Protein AF-A0AA40CNS7-F1 (afdb_monomer_lite)

Structure (mmCIF, N/CA/C/O backbone):
data_AF-A0AA40CNS7-F1
#
_entry.id   AF-A0AA40CNS7-F1
#
loop_
_atom_site.group_PDB
_atom_site.id
_atom_site.type_symbol
_atom_site.label_atom_id
_atom_site.label_alt_id
_atom_site.label_comp_id
_atom_site.label_asym_id
_atom_site.label_entity_id
_atom_site.label_seq_id
_atom_site.pdbx_PDB_ins_code
_atom_site.Cartn_x
_atom_site.Cartn_y
_atom_site.Cartn_z
_atom_site.occupancy
_atom_site.B_iso_or_equiv
_atom_site.auth_seq_id
_atom_site.auth_comp_id
_atom_site.auth_asym_id
_atom_site.auth_atom_id
_atom_site.pdbx_PDB_model_num
ATOM 1 N N . ILE A 1 1 ? 3.404 8.757 -4.288 1.00 96.69 1 ILE A N 1
ATOM 2 C CA . ILE A 1 1 ? 2.193 9.602 -4.150 1.00 96.69 1 ILE A CA 1
ATOM 3 C C . ILE A 1 1 ? 1.173 8.837 -3.321 1.00 96.69 1 ILE A C 1
ATOM 5 O O . ILE A 1 1 ? 1.177 7.617 -3.401 1.00 96.69 1 ILE A O 1
ATOM 9 N N . ALA A 1 2 ? 0.359 9.513 -2.513 1.00 98.19 2 ALA A N 1
ATOM 10 C CA . ALA A 1 2 ? -0.691 8.862 -1.737 1.00 98.19 2 ALA A CA 1
ATOM 11 C C . ALA A 1 2 ? -2.020 9.601 -1.888 1.00 98.19 2 ALA A C 1
ATOM 13 O O . ALA A 1 2 ? -2.023 10.831 -1.963 1.00 98.19 2 ALA A O 1
ATOM 14 N N . PHE A 1 3 ? -3.117 8.853 -1.958 1.00 98.50 3 PHE A N 1
ATOM 15 C CA . PHE A 1 3 ? -4.469 9.382 -2.138 1.00 98.50 3 PHE A CA 1
ATOM 16 C C . PHE A 1 3 ? -5.515 8.397 -1.596 1.00 98.50 3 PHE A C 1
ATOM 18 O O . PHE A 1 3 ? -5.210 7.228 -1.366 1.00 98.50 3 PHE A O 1
ATOM 25 N N . LEU A 1 4 ? -6.735 8.878 -1.352 1.00 98.31 4 LEU A N 1
ATOM 26 C CA . LEU A 1 4 ? -7.842 8.041 -0.882 1.00 98.31 4 LEU A CA 1
ATOM 27 C C . LEU A 1 4 ? -8.313 7.094 -1.986 1.00 98.31 4 LEU A C 1
ATOM 29 O O . LEU A 1 4 ? -8.413 7.494 -3.146 1.00 98.31 4 LEU A O 1
ATOM 33 N N . ASP A 1 5 ? -8.636 5.861 -1.607 1.00 98.31 5 ASP A N 1
ATOM 34 C CA . ASP A 1 5 ? -9.315 4.937 -2.509 1.00 98.31 5 ASP A CA 1
ATOM 35 C C . ASP A 1 5 ? -10.750 5.430 -2.772 1.00 98.31 5 ASP A C 1
ATOM 37 O O . ASP A 1 5 ? -11.458 5.842 -1.851 1.00 98.31 5 ASP A O 1
ATOM 41 N N . ILE A 1 6 ? -11.178 5.392 -4.035 1.00 97.75 6 ILE A N 1
ATOM 42 C CA . ILE A 1 6 ? -12.535 5.766 -4.451 1.00 97.75 6 ILE A CA 1
ATOM 43 C C . ILE A 1 6 ? -13.580 4.709 -4.057 1.00 97.75 6 ILE A C 1
ATOM 45 O O . ILE A 1 6 ? -14.754 5.034 -3.895 1.00 97.75 6 ILE A O 1
ATOM 49 N N . MET A 1 7 ? -13.157 3.456 -3.864 1.00 97.19 7 MET A N 1
ATOM 50 C CA . MET A 1 7 ? -13.965 2.354 -3.339 1.00 97.19 7 MET A CA 1
ATOM 51 C C . MET A 1 7 ? -13.337 1.845 -2.030 1.00 97.19 7 MET A C 1
ATOM 53 O O . MET A 1 7 ? -12.739 0.766 -1.988 1.00 97.19 7 MET A O 1
ATOM 57 N N . PRO A 1 8 ? -13.421 2.627 -0.940 1.00 97.50 8 PRO A N 1
ATOM 58 C CA . PRO A 1 8 ? -12.720 2.313 0.294 1.00 97.50 8 PRO A CA 1
ATOM 59 C C . PRO A 1 8 ? -13.279 1.050 0.967 1.00 97.50 8 PRO A C 1
ATOM 61 O O . PRO A 1 8 ? -14.488 0.908 1.127 1.00 97.50 8 PRO A O 1
ATOM 64 N N . LEU A 1 9 ? -12.394 0.163 1.441 1.00 97.38 9 LEU A N 1
ATOM 65 C CA . LEU A 1 9 ? -12.784 -0.990 2.268 1.00 97.38 9 LEU A CA 1
ATOM 66 C C . LEU A 1 9 ? -13.169 -0.579 3.698 1.00 97.38 9 LEU A C 1
ATOM 68 O O . LEU A 1 9 ? -13.881 -1.306 4.387 1.00 97.38 9 LEU A O 1
ATOM 72 N N . SER A 1 10 ? -12.696 0.583 4.143 1.00 97.44 10 SER A N 1
ATOM 73 C CA . SER A 1 10 ? -13.074 1.239 5.393 1.00 97.44 10 SER A CA 1
ATOM 74 C C . SER A 1 10 ? -12.776 2.745 5.311 1.00 97.44 10 SER A C 1
ATOM 76 O O . SER A 1 10 ? -11.949 3.163 4.488 1.00 97.44 10 SER A O 1
ATOM 78 N N . PRO A 1 11 ? -13.426 3.593 6.135 1.00 97.06 11 PRO A N 1
ATOM 79 C CA . PRO A 1 11 ? -13.112 5.018 6.189 1.00 97.06 11 PRO A CA 1
ATOM 80 C C . PRO A 1 11 ? -11.620 5.253 6.453 1.00 97.06 11 PRO A C 1
ATOM 82 O O . PRO A 1 11 ? -11.069 4.724 7.412 1.00 97.06 11 PRO A O 1
ATOM 85 N N . GLY A 1 12 ? -10.968 6.048 5.599 1.00 96.88 12 GLY A N 1
ATOM 86 C CA . GLY A 1 12 ? -9.525 6.305 5.673 1.00 96.88 12 GLY A CA 1
ATOM 87 C C . GLY A 1 12 ? -8.643 5.333 4.878 1.00 96.88 12 GLY A C 1
ATOM 88 O O . GLY A 1 12 ? -7.425 5.390 5.027 1.00 96.88 12 GLY A O 1
ATOM 89 N N . HIS A 1 13 ? -9.220 4.471 4.030 1.00 98.62 13 HIS A N 1
ATOM 90 C CA . HIS A 1 13 ? -8.466 3.630 3.095 1.00 98.62 13 HIS A CA 1
ATOM 91 C C . HIS A 1 13 ? -7.644 4.482 2.106 1.00 98.62 13 HIS A C 1
ATOM 93 O O . HIS A 1 13 ? -8.200 5.236 1.303 1.00 98.62 13 HIS A O 1
ATOM 99 N N . ILE A 1 14 ? -6.316 4.351 2.166 1.00 98.44 14 ILE A N 1
ATOM 100 C CA . ILE A 1 14 ? -5.357 5.078 1.320 1.00 98.44 14 ILE A CA 1
ATOM 101 C C . ILE A 1 14 ? -4.593 4.113 0.415 1.00 98.44 14 ILE A C 1
ATOM 103 O O . ILE A 1 14 ? -4.217 3.019 0.838 1.00 98.44 14 ILE A O 1
ATOM 107 N N . LEU A 1 15 ? -4.291 4.577 -0.799 1.00 98.75 15 LEU A N 1
ATOM 108 C CA . LEU A 1 15 ? -3.348 3.961 -1.726 1.00 98.75 15 LEU A CA 1
ATOM 109 C C . LEU A 1 15 ? -2.030 4.747 -1.735 1.00 98.75 15 LEU A C 1
ATOM 111 O O . LEU A 1 15 ? -2.039 5.965 -1.916 1.00 98.75 15 LEU A O 1
ATOM 115 N N . LEU A 1 16 ? -0.897 4.061 -1.558 1.00 98.81 16 LEU A N 1
ATOM 116 C CA . LEU A 1 16 ? 0.457 4.603 -1.741 1.00 98.81 16 LEU A CA 1
ATOM 117 C C . LEU A 1 16 ? 1.114 3.967 -2.971 1.00 98.81 16 LEU A C 1
ATOM 119 O O . LEU A 1 16 ? 1.338 2.759 -2.992 1.00 98.81 16 LEU A O 1
ATOM 123 N N . CYS A 1 17 ? 1.493 4.789 -3.951 1.00 98.50 17 CYS A N 1
ATOM 124 C CA . CYS A 1 17 ? 2.042 4.345 -5.238 1.00 98.50 17 CYS A CA 1
ATOM 125 C C . CYS A 1 17 ? 3.371 5.057 -5.568 1.00 98.50 17 CYS A C 1
ATOM 127 O O . CYS A 1 17 ? 3.574 6.200 -5.125 1.00 98.50 17 CYS A O 1
ATOM 129 N N . PRO A 1 18 ? 4.278 4.460 -6.367 1.00 98.31 18 PRO A N 1
ATOM 130 C CA . PRO A 1 18 ? 5.382 5.199 -6.975 1.00 98.31 18 PRO A CA 1
ATOM 131 C C . PRO A 1 18 ? 4.840 6.257 -7.951 1.00 98.31 18 PRO A C 1
ATOM 133 O O . PRO A 1 18 ? 3.668 6.245 -8.320 1.00 98.31 18 PRO A O 1
ATOM 136 N N . ARG A 1 19 ? 5.668 7.236 -8.338 1.00 96.62 19 ARG A N 1
ATOM 137 C CA . ARG A 1 19 ? 5.278 8.161 -9.423 1.00 96.62 19 ARG A CA 1
ATOM 138 C C . ARG A 1 19 ? 5.524 7.528 -10.787 1.00 96.62 19 ARG A C 1
ATOM 140 O O . ARG A 1 19 ? 4.708 7.702 -11.686 1.00 96.62 19 ARG A O 1
ATOM 147 N N . SER A 1 20 ? 6.644 6.824 -10.929 1.00 97.94 20 SER A N 1
ATOM 148 C CA . SER A 1 20 ? 6.977 6.091 -12.146 1.00 97.94 20 SER A CA 1
ATOM 149 C C . SER A 1 20 ? 6.032 4.912 -12.307 1.00 97.94 20 SER A C 1
ATOM 151 O O . SER A 1 20 ? 5.695 4.242 -11.331 1.00 97.94 20 SER A O 1
ATOM 153 N N . HIS A 1 21 ? 5.595 4.650 -13.536 1.00 98.31 21 HIS A N 1
ATOM 154 C CA . HIS A 1 21 ? 4.747 3.502 -13.807 1.00 98.31 21 HIS A CA 1
ATOM 155 C C . HIS A 1 21 ? 5.528 2.194 -13.612 1.00 98.31 21 HIS A C 1
ATOM 157 O O . HIS A 1 21 ? 6.509 1.957 -14.307 1.00 98.31 21 HIS A O 1
ATOM 163 N N . ALA A 1 22 ? 5.062 1.352 -12.691 1.00 98.25 22 ALA A N 1
ATOM 164 C CA . ALA A 1 22 ? 5.586 0.014 -12.437 1.00 98.25 22 ALA A CA 1
ATOM 165 C C . ALA A 1 22 ? 4.401 -0.952 -12.283 1.00 98.25 22 ALA A C 1
ATOM 167 O O . ALA A 1 22 ? 3.647 -0.786 -11.322 1.00 98.25 22 ALA A O 1
ATOM 168 N N . PRO A 1 23 ? 4.181 -1.917 -13.194 1.00 98.31 23 PRO A N 1
ATOM 169 C CA . PRO A 1 23 ? 3.020 -2.804 -13.132 1.00 98.31 23 PRO A CA 1
ATOM 170 C C . PRO A 1 23 ? 2.936 -3.619 -11.842 1.00 98.31 23 PRO A C 1
ATOM 172 O O . PRO A 1 23 ? 1.862 -3.726 -11.251 1.00 98.31 23 PRO A O 1
ATOM 175 N N . LYS A 1 24 ? 4.0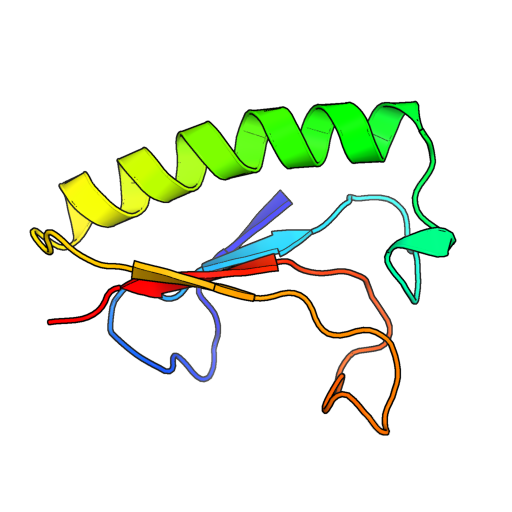62 -4.165 -11.375 1.00 98.50 24 LYS A N 1
ATOM 176 C CA . LYS A 1 24 ? 4.170 -4.955 -10.141 1.00 98.50 24 LYS A CA 1
ATOM 177 C C . LYS A 1 24 ? 5.269 -4.403 -9.243 1.00 98.50 24 LYS A C 1
ATOM 179 O O . LYS A 1 24 ? 6.100 -3.601 -9.662 1.00 98.50 24 LYS A O 1
ATOM 184 N N . LEU A 1 25 ? 5.314 -4.880 -7.999 1.00 98.12 25 LEU A N 1
ATOM 185 C CA . LEU A 1 25 ? 6.343 -4.481 -7.039 1.00 98.12 25 LEU A CA 1
ATOM 186 C C . LEU A 1 25 ? 7.764 -4.815 -7.524 1.00 98.12 25 LEU A C 1
ATOM 188 O O . LEU A 1 25 ? 8.690 -4.064 -7.243 1.00 98.12 25 LEU A O 1
ATOM 192 N N . THR A 1 26 ? 7.939 -5.900 -8.284 1.00 98.19 26 THR A N 1
ATOM 193 C CA . THR A 1 26 ? 9.236 -6.295 -8.864 1.00 98.19 26 THR A CA 1
ATOM 194 C C . THR A 1 26 ? 9.739 -5.355 -9.956 1.00 98.19 26 THR A C 1
ATOM 196 O O . THR A 1 26 ? 10.924 -5.387 -10.269 1.00 98.19 26 THR A O 1
ATOM 199 N N . ASP A 1 27 ? 8.860 -4.529 -10.524 1.00 98.44 27 ASP A N 1
ATOM 200 C CA . ASP A 1 27 ? 9.206 -3.557 -11.566 1.00 98.44 27 ASP A CA 1
ATOM 201 C C . ASP A 1 27 ? 9.584 -2.190 -10.964 1.00 98.44 27 ASP A C 1
ATOM 203 O O . ASP A 1 27 ? 10.011 -1.282 -11.676 1.00 98.44 27 ASP A O 1
ATOM 207 N N . VAL A 1 28 ? 9.423 -2.024 -9.645 1.00 98.56 28 VAL A N 1
ATOM 208 C CA . VAL A 1 28 ? 9.791 -0.804 -8.923 1.00 98.56 28 VAL A CA 1
ATOM 209 C C . VAL A 1 28 ? 11.308 -0.756 -8.746 1.00 98.56 28 VAL A C 1
ATOM 211 O O . VAL A 1 28 ? 11.929 -1.724 -8.306 1.00 98.56 28 VAL A O 1
ATOM 214 N N . SER A 1 29 ? 11.917 0.395 -9.040 1.00 98.38 29 SER A N 1
ATOM 215 C CA . SER A 1 29 ? 13.360 0.568 -8.859 1.00 98.38 29 SER A CA 1
ATOM 216 C C . SER A 1 29 ? 13.772 0.436 -7.379 1.00 98.38 29 SER A C 1
ATOM 218 O O . SER A 1 29 ? 13.001 0.801 -6.487 1.00 98.38 29 SER A O 1
ATOM 220 N N . PRO A 1 30 ? 15.003 -0.016 -7.061 1.00 98.38 30 PRO A N 1
ATOM 221 C CA . PRO A 1 30 ? 15.447 -0.145 -5.669 1.00 98.38 30 PRO A CA 1
ATOM 222 C C . PRO A 1 30 ? 15.366 1.161 -4.859 1.00 98.38 30 PRO A C 1
ATOM 224 O O . PRO A 1 30 ? 15.064 1.139 -3.665 1.00 98.38 30 PRO A O 1
ATOM 227 N N . SER A 1 31 ? 15.611 2.309 -5.500 1.00 98.19 31 SER A N 1
ATOM 228 C CA . SER A 1 31 ? 15.501 3.624 -4.863 1.00 98.19 31 SER A CA 1
ATOM 229 C C . SER A 1 31 ? 14.050 3.983 -4.540 1.00 98.19 31 SER A C 1
ATOM 231 O O . SER A 1 31 ? 13.772 4.416 -3.422 1.00 98.19 31 SER A O 1
ATOM 233 N N . GLU A 1 32 ? 13.115 3.760 -5.467 1.00 98.06 32 GLU A N 1
ATOM 234 C CA . GLU A 1 32 ? 11.687 3.990 -5.227 1.00 98.06 32 GLU A CA 1
ATOM 235 C C . GLU A 1 32 ? 11.113 3.008 -4.208 1.00 98.06 32 GLU A C 1
ATOM 237 O O . GLU A 1 32 ? 10.317 3.415 -3.366 1.00 98.06 32 GLU A O 1
ATOM 242 N N . ALA A 1 33 ? 11.547 1.746 -4.216 1.00 98.38 33 ALA A N 1
ATOM 243 C CA . ALA A 1 33 ? 11.142 0.756 -3.221 1.00 98.38 33 ALA A CA 1
ATOM 244 C C . ALA A 1 33 ? 11.535 1.194 -1.799 1.00 98.38 33 ALA A C 1
ATOM 246 O O . ALA A 1 33 ? 10.729 1.090 -0.870 1.00 98.38 33 ALA A O 1
ATOM 247 N N . ARG A 1 34 ? 12.740 1.762 -1.630 1.00 98.38 34 ARG A N 1
ATOM 248 C CA . ARG A 1 34 ? 13.181 2.341 -0.351 1.00 98.38 34 ARG A CA 1
ATOM 249 C C . ARG A 1 34 ? 12.291 3.512 0.080 1.00 98.38 34 ARG A C 1
ATOM 251 O O . ARG A 1 34 ? 11.878 3.567 1.238 1.00 98.38 34 ARG A O 1
ATOM 258 N N . GLU A 1 35 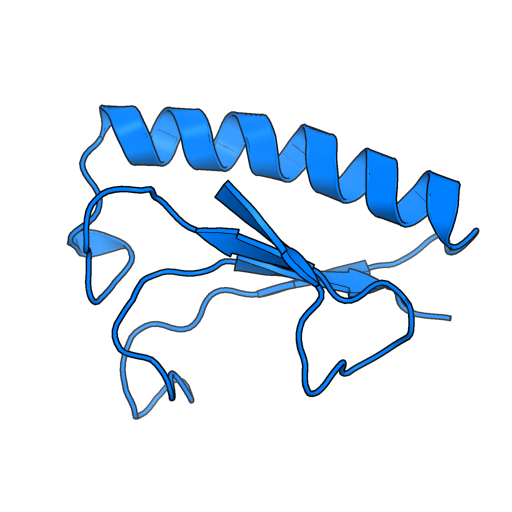? 11.990 4.434 -0.834 1.00 98.38 35 GLU A N 1
ATOM 259 C CA . GLU A 1 35 ? 11.119 5.588 -0.557 1.00 98.38 35 GLU A CA 1
ATOM 260 C C . GLU A 1 35 ? 9.677 5.168 -0.236 1.00 98.38 35 GLU A C 1
ATOM 262 O O . GLU A 1 35 ? 9.062 5.703 0.688 1.00 98.38 35 GLU A O 1
ATOM 267 N N . LEU A 1 36 ? 9.142 4.162 -0.936 1.00 98.56 36 LEU A N 1
ATOM 268 C CA . LEU A 1 36 ? 7.832 3.584 -0.640 1.00 98.56 36 LEU A CA 1
ATOM 269 C C . LEU A 1 36 ? 7.794 3.002 0.771 1.00 98.56 36 LEU A C 1
ATOM 271 O O . LEU A 1 36 ? 6.874 3.321 1.518 1.00 98.56 36 LEU A O 1
ATOM 275 N N . GLY A 1 37 ? 8.803 2.222 1.171 1.00 98.50 37 GLY A N 1
ATOM 276 C CA . GLY A 1 37 ? 8.895 1.683 2.531 1.00 98.50 37 GLY A CA 1
ATOM 277 C C . GLY A 1 37 ? 8.948 2.777 3.605 1.00 98.50 37 GLY A C 1
ATOM 278 O O . GLY A 1 37 ? 8.240 2.696 4.612 1.00 98.50 37 GLY A O 1
ATOM 279 N N . TYR A 1 38 ? 9.723 3.841 3.365 1.00 98.62 38 TYR A N 1
ATOM 280 C CA . TYR A 1 38 ? 9.785 5.004 4.256 1.00 98.62 38 TYR A CA 1
ATOM 281 C C . TYR A 1 38 ? 8.414 5.688 4.402 1.00 98.62 38 TYR A C 1
ATOM 283 O O . TYR A 1 38 ? 7.924 5.898 5.517 1.00 98.62 38 TYR A O 1
ATOM 291 N N . HIS A 1 39 ? 7.746 5.979 3.284 1.00 98.69 39 HIS A N 1
ATOM 292 C CA . HIS A 1 39 ? 6.439 6.636 3.299 1.00 98.69 39 HIS A CA 1
ATOM 293 C C . HIS A 1 39 ? 5.311 5.744 3.820 1.00 98.69 39 HIS A C 1
ATOM 295 O O . HIS A 1 39 ? 4.385 6.254 4.453 1.00 98.69 39 HIS A O 1
ATOM 301 N N . LEU A 1 40 ? 5.401 4.427 3.635 1.00 98.69 40 LEU A N 1
ATOM 302 C CA . LEU A 1 40 ? 4.426 3.465 4.142 1.00 98.69 40 LEU A CA 1
ATOM 303 C C . LEU A 1 40 ? 4.309 3.541 5.670 1.00 98.69 40 LEU A C 1
ATOM 305 O O . LEU A 1 40 ? 3.198 3.570 6.208 1.00 98.69 40 LEU A O 1
ATOM 309 N N . ARG A 1 41 ? 5.444 3.672 6.374 1.00 98.50 41 ARG A N 1
ATOM 310 C CA . ARG A 1 41 ? 5.478 3.871 7.833 1.00 98.50 41 ARG A CA 1
ATOM 311 C C . ARG A 1 41 ? 4.808 5.180 8.256 1.00 98.50 41 ARG A C 1
ATOM 313 O O . ARG A 1 41 ? 4.075 5.185 9.251 1.00 98.50 41 ARG A O 1
ATOM 320 N N . ILE A 1 42 ? 5.070 6.271 7.532 1.00 98.62 42 ILE A N 1
ATOM 321 C CA . ILE A 1 42 ? 4.522 7.608 7.821 1.00 98.62 42 ILE A CA 1
ATOM 322 C C . ILE A 1 42 ? 3.006 7.620 7.623 1.00 98.62 42 ILE A C 1
ATOM 324 O O . ILE A 1 42 ? 2.274 8.056 8.513 1.00 98.62 42 ILE A O 1
ATOM 328 N N . ILE A 1 43 ? 2.539 7.104 6.484 1.00 98.44 43 ILE A N 1
ATOM 329 C CA . ILE A 1 43 ? 1.120 7.081 6.116 1.00 98.44 43 ILE A CA 1
ATOM 330 C C . ILE A 1 43 ? 0.339 6.171 7.059 1.00 98.44 43 ILE A C 1
ATOM 332 O O . ILE A 1 43 ? -0.688 6.605 7.568 1.00 98.44 43 ILE A O 1
ATOM 336 N N . SER A 1 44 ? 0.860 4.987 7.397 1.00 98.38 44 SER A N 1
ATOM 337 C CA . SER A 1 44 ? 0.229 4.106 8.395 1.00 98.38 44 SER A CA 1
ATOM 338 C C . SER A 1 44 ? -0.032 4.840 9.715 1.00 98.38 44 SER A C 1
ATOM 340 O O . SER A 1 44 ? -1.137 4.816 10.247 1.00 98.38 44 SER A O 1
ATOM 342 N N . SER A 1 45 ? 0.958 5.592 10.209 1.00 98.12 45 SER A N 1
ATOM 343 C CA . SER A 1 45 ? 0.788 6.398 11.422 1.00 98.12 45 SER A CA 1
ATOM 344 C C . SER A 1 45 ? -0.192 7.561 11.258 1.00 98.12 45 SER A C 1
ATOM 346 O O . SER A 1 45 ? -0.881 7.906 12.215 1.00 98.12 45 SER A O 1
ATOM 348 N N . ALA A 1 46 ? -0.235 8.200 10.088 1.00 97.81 46 ALA A N 1
ATOM 349 C CA . ALA A 1 46 ? -1.187 9.273 9.818 1.00 97.81 46 ALA A CA 1
ATOM 350 C C . ALA A 1 46 ? -2.628 8.748 9.791 1.00 97.81 46 ALA A C 1
ATOM 352 O O . ALA A 1 46 ? -3.503 9.358 10.395 1.00 97.81 46 ALA A O 1
ATOM 353 N N . VAL A 1 47 ? -2.839 7.594 9.159 1.00 97.75 47 VAL A N 1
ATOM 354 C CA . VAL A 1 47 ? -4.129 6.909 9.061 1.00 97.75 47 VAL A CA 1
ATOM 355 C C . VAL A 1 47 ? -4.658 6.525 10.443 1.00 97.75 47 VAL A C 1
ATOM 357 O O . VAL A 1 47 ? -5.788 6.882 10.772 1.00 97.75 47 VAL A O 1
ATOM 360 N N . VAL A 1 48 ? -3.828 5.898 11.283 1.00 97.25 48 VAL A N 1
ATOM 361 C CA . VAL A 1 48 ? -4.170 5.559 12.679 1.00 97.25 48 VAL A CA 1
ATOM 362 C C . VAL A 1 48 ? -4.608 6.796 13.463 1.00 97.25 48 VAL A C 1
ATOM 364 O O . VAL A 1 48 ? -5.682 6.809 14.057 1.00 97.25 48 VAL A O 1
ATOM 367 N N . ARG A 1 49 ? -3.827 7.885 13.410 1.00 97.88 49 ARG A N 1
ATOM 368 C CA . ARG A 1 49 ? -4.177 9.127 14.120 1.00 97.88 49 ARG A CA 1
ATOM 369 C C . ARG A 1 49 ? -5.455 9.776 13.594 1.00 97.88 49 ARG A C 1
ATOM 371 O O . ARG A 1 49 ? -6.210 10.327 14.383 1.00 97.88 49 ARG A O 1
ATOM 378 N N . ALA A 1 50 ? -5.665 9.762 12.280 1.00 97.44 50 ALA A N 1
ATOM 379 C CA . ALA A 1 50 ? -6.799 10.432 11.653 1.00 97.44 50 ALA A CA 1
ATOM 380 C C . ALA A 1 50 ? -8.120 9.676 11.851 1.00 97.44 50 ALA A C 1
ATOM 382 O O . ALA A 1 50 ? -9.175 10.299 11.901 1.00 97.44 50 ALA A O 1
ATOM 383 N N . THR A 1 51 ? -8.065 8.347 11.944 1.00 97.06 51 THR A N 1
ATOM 384 C CA . THR A 1 51 ? -9.257 7.487 12.047 1.00 97.06 51 THR A CA 1
ATOM 385 C C . THR A 1 51 ? -9.552 7.043 13.478 1.00 97.06 51 THR A C 1
ATOM 387 O O . THR A 1 51 ? -10.681 6.662 13.767 1.00 97.06 51 THR A O 1
ATOM 390 N N . GLY A 1 52 ? -8.566 7.108 14.379 1.00 97.06 52 GLY A N 1
ATOM 391 C CA . GLY A 1 52 ? -8.710 6.706 15.779 1.00 97.06 52 GLY A CA 1
ATO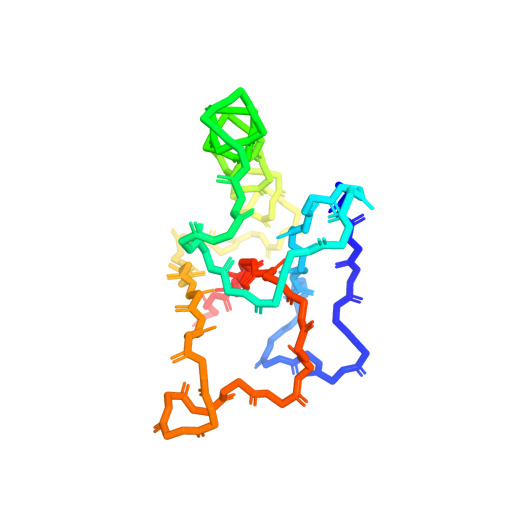M 392 C C . GLY A 1 52 ? -8.674 5.193 16.015 1.00 97.06 52 GLY A C 1
ATOM 393 O O . GLY A 1 52 ? -8.882 4.766 17.147 1.00 97.06 52 GLY A O 1
ATOM 394 N N . VAL A 1 53 ? -8.407 4.385 14.984 1.00 96.62 53 VAL A N 1
ATOM 395 C CA . VAL A 1 53 ? -8.311 2.922 15.112 1.00 96.62 53 VAL A CA 1
ATOM 396 C C . VAL A 1 53 ? -6.948 2.487 15.650 1.00 96.62 53 VAL A C 1
ATOM 398 O O . VAL A 1 53 ? -5.937 3.136 15.382 1.00 96.62 53 VAL A O 1
ATOM 401 N N . SER A 1 54 ? -6.895 1.358 16.358 1.00 96.31 54 SER A N 1
ATOM 402 C CA . SER A 1 54 ? -5.640 0.720 16.789 1.00 96.31 54 SER A CA 1
ATOM 403 C C . SER A 1 54 ? -5.026 -0.191 15.729 1.00 96.31 54 SER A C 1
ATOM 405 O O . SER A 1 54 ? -3.810 -0.376 15.719 1.00 96.31 54 SER A O 1
ATOM 407 N N . ASP A 1 55 ? -5.850 -0.730 14.831 1.00 98.00 55 ASP A N 1
ATOM 408 C CA . ASP A 1 55 ? -5.483 -1.821 13.933 1.00 98.00 55 ASP A CA 1
ATOM 409 C C . ASP A 1 55 ? -5.697 -1.432 12.466 1.00 98.00 55 ASP A C 1
ATOM 411 O O . ASP A 1 55 ? -6.623 -0.701 12.110 1.00 98.00 55 ASP A O 1
ATOM 415 N N . TRP A 1 56 ? -4.817 -1.899 11.580 1.00 98.31 56 TRP A N 1
ATOM 416 C CA . TRP A 1 56 ? -4.918 -1.647 10.142 1.00 98.31 56 TRP A CA 1
ATOM 417 C C . TRP A 1 56 ? -4.226 -2.748 9.336 1.00 98.31 56 TRP A C 1
ATOM 419 O O . TRP A 1 56 ? -3.297 -3.402 9.809 1.00 98.31 56 TRP A O 1
ATOM 429 N N . ASN A 1 57 ? -4.660 -2.946 8.092 1.00 98.62 57 ASN A N 1
ATOM 430 C CA . ASN A 1 57 ? -3.967 -3.809 7.141 1.00 98.62 57 ASN A CA 1
ATOM 431 C C . ASN A 1 57 ? -3.070 -2.986 6.216 1.00 98.62 57 ASN A C 1
ATOM 433 O O . ASN A 1 57 ? -3.411 -1.866 5.830 1.00 98.62 57 ASN A O 1
ATOM 437 N N . VAL A 1 58 ? -1.955 -3.590 5.809 1.00 98.56 58 VAL A N 1
ATOM 438 C CA . VAL A 1 58 ? -1.152 -3.139 4.675 1.0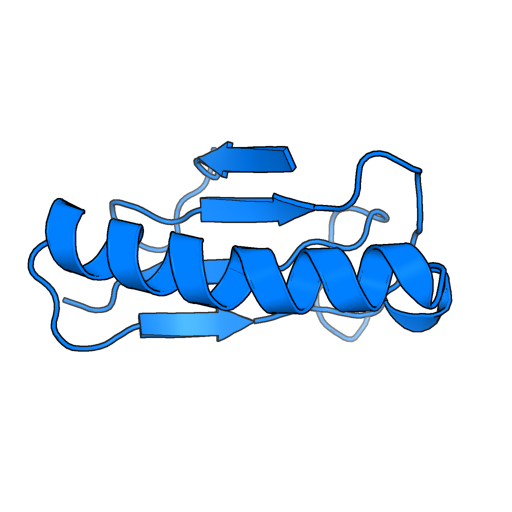0 98.56 58 VAL A CA 1
ATOM 439 C C . VAL A 1 58 ? -1.113 -4.263 3.651 1.00 98.56 58 VAL A C 1
ATOM 441 O O . VAL A 1 58 ? -0.675 -5.365 3.975 1.00 98.56 58 VAL A O 1
ATOM 444 N N . VAL A 1 59 ? -1.594 -4.004 2.436 1.00 98.38 59 VAL A N 1
ATOM 445 C CA . VAL A 1 59 ? -1.740 -5.030 1.390 1.0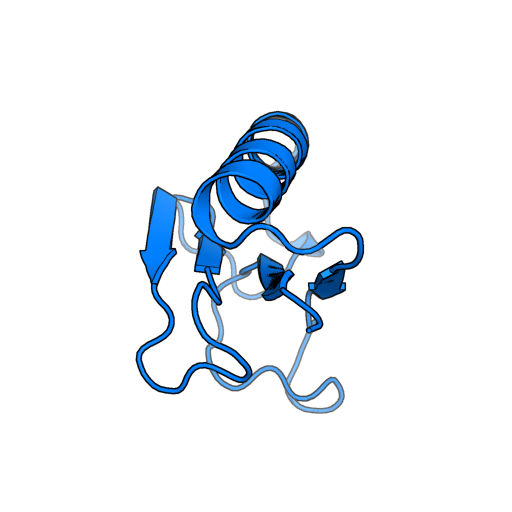0 98.38 59 VAL A CA 1
ATOM 446 C C . VAL A 1 59 ? -1.187 -4.507 0.074 1.00 98.38 59 VAL A C 1
ATOM 448 O O . VAL A 1 59 ? -1.428 -3.362 -0.293 1.00 98.38 59 VAL A O 1
ATOM 451 N N . GLN A 1 60 ? -0.458 -5.346 -0.652 1.00 98.25 60 GLN A N 1
ATOM 452 C CA . GLN A 1 60 ? 0.016 -5.047 -1.997 1.00 98.25 60 GLN A CA 1
ATOM 453 C C . GLN A 1 60 ? -0.137 -6.300 -2.857 1.00 98.25 60 GLN A C 1
ATOM 455 O O . GLN A 1 60 ? 0.351 -7.372 -2.501 1.00 98.25 60 GLN A O 1
ATOM 460 N N . ASN A 1 61 ? -0.830 -6.154 -3.983 1.00 98.56 61 ASN A N 1
ATOM 461 C CA . ASN A 1 61 ? -1.202 -7.262 -4.859 1.00 98.56 61 ASN A CA 1
ATOM 462 C C . ASN A 1 61 ? -0.350 -7.250 -6.134 1.00 98.56 61 ASN A C 1
ATOM 464 O O . ASN A 1 61 ? -0.224 -6.208 -6.774 1.00 98.56 61 ASN A O 1
ATOM 468 N N . ASN A 1 62 ? 0.206 -8.404 -6.525 1.00 98.56 62 ASN A N 1
ATOM 469 C CA . ASN A 1 62 ? 1.051 -8.547 -7.719 1.00 98.56 62 ASN A CA 1
ATOM 470 C C . ASN A 1 62 ? 0.418 -9.492 -8.751 1.00 98.56 62 ASN A C 1
ATOM 472 O O . ASN A 1 62 ? 0.541 -10.713 -8.658 1.00 98.56 62 ASN A O 1
ATOM 476 N N . GLY A 1 63 ? -0.200 -8.920 -9.782 1.00 97.62 63 GLY A N 1
ATOM 477 C CA . GLY A 1 63 ? -0.843 -9.619 -10.891 1.00 97.62 63 GLY A CA 1
ATOM 478 C C . GLY A 1 63 ? -2.308 -9.991 -10.645 1.00 97.62 63 GLY A C 1
ATOM 479 O O . GLY A 1 63 ? -2.797 -10.039 -9.516 1.00 97.62 63 GLY A O 1
ATOM 480 N N . LYS A 1 64 ? -3.016 -10.293 -11.739 1.00 97.38 64 LYS A N 1
ATOM 481 C CA . LYS A 1 64 ? -4.461 -10.574 -11.749 1.00 97.38 64 LYS A CA 1
ATOM 482 C C . LYS A 1 64 ? -4.881 -11.698 -10.794 1.00 97.38 64 LYS A C 1
ATOM 484 O O . LYS A 1 64 ? -5.900 -11.576 -10.126 1.00 97.38 64 LYS A O 1
ATOM 489 N N . ALA A 1 65 ? -4.095 -12.774 -10.701 1.00 98.12 65 ALA A N 1
ATOM 490 C CA . ALA A 1 65 ? -4.383 -13.898 -9.803 1.00 98.12 65 ALA A CA 1
ATOM 491 C C . ALA A 1 65 ? -4.292 -13.517 -8.312 1.00 98.12 65 ALA A C 1
ATOM 493 O O . ALA A 1 65 ? -4.952 -14.134 -7.485 1.00 98.12 65 ALA A O 1
ATOM 494 N N . ALA A 1 66 ? -3.526 -12.473 -7.982 1.00 98.19 66 ALA A N 1
ATOM 495 C CA . ALA A 1 66 ? -3.451 -11.885 -6.648 1.00 98.19 66 ALA A CA 1
ATOM 496 C C . ALA A 1 66 ? -4.468 -10.743 -6.452 1.00 98.19 66 ALA A C 1
ATOM 498 O O . ALA A 1 66 ? -4.293 -9.920 -5.562 1.00 98.19 66 ALA A O 1
ATOM 499 N N . ALA A 1 67 ? -5.504 -10.658 -7.296 1.00 97.44 67 ALA A N 1
ATOM 500 C CA . ALA A 1 67 ? -6.527 -9.611 -7.275 1.00 97.44 67 ALA A CA 1
ATOM 501 C C . ALA A 1 67 ? -6.009 -8.180 -7.536 1.00 97.44 67 ALA A C 1
ATOM 503 O O . ALA A 1 67 ? -6.627 -7.203 -7.114 1.00 97.44 67 ALA A O 1
ATOM 504 N N . GLN A 1 68 ? -4.900 -8.019 -8.269 1.00 98.44 68 GLN A N 1
ATOM 505 C CA . GLN A 1 68 ? -4.509 -6.705 -8.780 1.00 98.44 68 GLN A CA 1
ATOM 506 C C . GLN A 1 68 ? -5.407 -6.312 -9.965 1.00 98.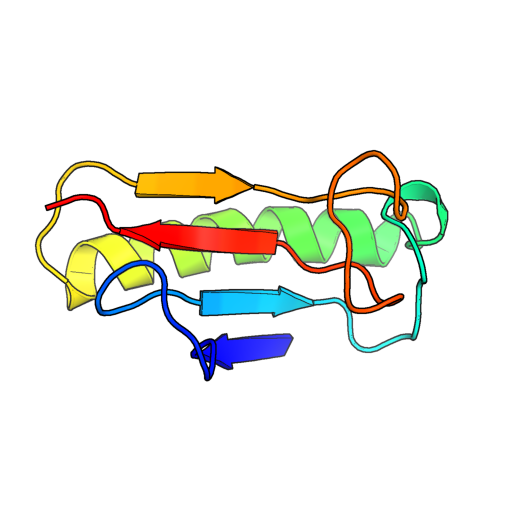44 68 GLN A C 1
ATOM 508 O O . GLN A 1 68 ? -5.379 -6.966 -11.008 1.00 98.44 68 GLN A O 1
ATOM 513 N N . VAL A 1 69 ? -6.197 -5.246 -9.802 1.00 97.25 69 VAL A N 1
ATOM 514 C CA . VAL A 1 69 ? -7.113 -4.732 -10.842 1.00 97.25 69 VAL A CA 1
ATOM 515 C C . VAL A 1 69 ? -6.461 -3.634 -11.685 1.00 97.25 69 VAL A C 1
ATOM 517 O O . VAL A 1 69 ? -6.666 -3.582 -12.894 1.00 97.25 69 VAL A O 1
ATOM 520 N N . VAL A 1 70 ? -5.653 -2.773 -11.059 1.00 97.69 70 VAL A N 1
ATOM 521 C CA . VAL A 1 70 ? -4.893 -1.714 -11.735 1.00 97.69 70 VAL A CA 1
ATOM 522 C C . VAL A 1 70 ? -3.435 -2.140 -11.828 1.00 97.69 70 VAL A C 1
ATOM 524 O O . VAL A 1 70 ? -2.790 -2.359 -10.800 1.00 97.69 70 VAL A O 1
ATOM 527 N N . GLU A 1 71 ? -2.909 -2.233 -13.050 1.00 97.56 71 GLU A N 1
ATOM 528 C CA . GLU A 1 71 ? -1.518 -2.610 -13.348 1.00 97.56 71 GLU A CA 1
ATOM 529 C C . GLU A 1 71 ? -0.541 -1.462 -13.051 1.00 97.56 71 GLU A C 1
ATOM 531 O O . GLU A 1 71 ? 0.178 -0.968 -13.910 1.00 97.56 71 GLU A O 1
ATOM 536 N N . HIS A 1 72 ? -0.547 -1.000 -11.807 1.00 98.56 72 HIS A N 1
ATOM 537 C CA . HIS A 1 72 ? 0.404 -0.055 -11.250 1.00 98.56 72 HIS A CA 1
ATOM 538 C C . HIS A 1 72 ? 0.566 -0.377 -9.766 1.00 98.56 72 HIS A C 1
ATOM 540 O O . HIS A 1 72 ? -0.435 -0.433 -9.055 1.00 98.56 72 HIS A O 1
ATOM 546 N N . ALA A 1 73 ? 1.785 -0.617 -9.292 1.00 98.56 73 ALA A N 1
ATOM 547 C CA . ALA A 1 73 ? 2.053 -1.033 -7.923 1.00 98.56 73 ALA A CA 1
ATOM 548 C C . ALA A 1 73 ? 1.491 -0.015 -6.919 1.00 98.56 73 ALA A C 1
ATOM 550 O O . ALA A 1 73 ? 1.799 1.174 -6.976 1.00 98.56 73 ALA A O 1
ATOM 551 N N . HIS A 1 74 ? 0.671 -0.484 -5.985 1.00 98.75 74 HIS A N 1
ATOM 552 C CA . HIS A 1 74 ? 0.115 0.342 -4.922 1.00 98.75 74 HIS A CA 1
ATOM 553 C C . HIS A 1 74 ? -0.043 -0.465 -3.640 1.00 98.75 74 HIS A C 1
ATOM 555 O O . HIS A 1 74 ? -0.423 -1.635 -3.667 1.00 98.75 74 HIS A O 1
ATOM 561 N N . PHE A 1 75 ? 0.252 0.175 -2.515 1.00 98.81 75 PHE A N 1
ATOM 562 C CA . PHE A 1 75 ? -0.008 -0.361 -1.188 1.00 98.81 75 PHE A CA 1
ATOM 563 C C . PHE A 1 75 ? -1.334 0.189 -0.686 1.00 98.81 75 PHE A C 1
ATOM 565 O O . PHE A 1 75 ? -1.492 1.403 -0.557 1.00 98.81 75 PHE A O 1
ATOM 572 N N . HIS A 1 76 ? -2.252 -0.708 -0.364 1.00 98.75 76 HIS A N 1
ATOM 573 C CA . HIS A 1 76 ? -3.431 -0.410 0.425 1.00 98.75 76 HIS A CA 1
ATOM 574 C C . HIS A 1 76 ? -3.028 -0.231 1.888 1.00 98.75 76 HIS A C 1
ATOM 576 O O . HIS A 1 76 ? -2.330 -1.082 2.440 1.00 98.75 76 HIS A O 1
ATOM 582 N N . VAL A 1 77 ? -3.495 0.841 2.522 1.00 98.69 77 VAL A N 1
ATOM 583 C CA . VAL A 1 77 ? -3.429 1.058 3.972 1.00 98.69 77 VAL A CA 1
ATOM 584 C C . VAL A 1 77 ? -4.861 1.212 4.470 1.00 98.69 77 VAL A C 1
ATOM 586 O O . VAL A 1 77 ? -5.514 2.214 4.178 1.00 98.69 77 VAL A O 1
ATOM 589 N N . ILE A 1 78 ? -5.366 0.190 5.164 1.00 98.62 78 ILE A N 1
ATOM 590 C CA . ILE A 1 78 ? -6.798 0.017 5.446 1.00 98.62 78 ILE A CA 1
ATOM 591 C C . ILE A 1 78 ? -7.029 0.011 6.965 1.00 98.62 78 ILE A C 1
ATOM 593 O O . ILE A 1 78 ? -6.714 -0.996 7.603 1.00 98.62 78 ILE A O 1
ATOM 597 N N . PRO A 1 79 ? -7.594 1.081 7.554 1.00 98.31 79 PRO A N 1
ATOM 598 C CA . PRO A 1 79 ? -8.068 1.099 8.943 1.00 98.31 79 PRO A CA 1
ATOM 599 C C . PRO A 1 79 ? -9.014 -0.054 9.267 1.00 98.31 79 PRO A C 1
ATOM 601 O O . PRO A 1 79 ? -9.861 -0.397 8.439 1.00 98.31 79 PRO A O 1
ATOM 604 N N . ARG A 1 80 ? -8.935 -0.613 10.474 1.00 97.31 80 ARG A N 1
ATOM 605 C CA . ARG A 1 80 ? -9.883 -1.615 10.972 1.00 97.31 80 ARG A CA 1
ATOM 606 C C . ARG A 1 80 ? -10.558 -1.080 12.242 1.00 97.31 80 ARG A C 1
ATOM 608 O O . ARG A 1 80 ? -9.860 -0.924 13.238 1.00 97.31 80 ARG A O 1
ATOM 615 N N . PRO A 1 81 ? -11.854 -0.729 12.185 1.00 86.12 81 PRO A N 1
ATOM 616 C CA . PRO A 1 81 ? -12.618 -0.362 13.374 1.00 86.12 81 PRO A CA 1
ATOM 617 C C . PRO A 1 81 ? -12.907 -1.573 14.267 1.00 86.12 81 PRO A C 1
ATOM 619 O O . PRO A 1 81 ? -12.862 -2.717 13.750 1.00 86.12 81 PRO A O 1
#

InterPro domains:
  IPR001310 Histidine triad (HIT) protein [PR00332] (1-19)
  IPR001310 Histidine triad (HIT) protein [PR00332] (68-78)
  IPR001310 Histidine triad (HIT) protein [PTHR46648] (1-81)
  IPR011146 HIT-like domain [PF01230] (2-80)
  IPR011146 HIT-like domain [PS51084] (1-81)
  IPR036265 HIT-like superfamily [G3DSA:3.30.428.10] (1-81)
  IPR036265 HIT-like superfamily [SSF54197] (1-81)

Sequence (81 aa):
IAFLDIMPLSPGHILLCPRSHAPKLTDVSPSEARELGYHLRIISSAVVRATGVSDWNVVQNNGKAAAQVVEHAHFHVIPRP

Foldseek 3Di:
DKDADPPAPAPLKMKDFFPDFAQFPVRDDPVSNVVSVVVVVVSLVVSCVVVVAPDWDWDWAHDVVSVDPGRGTIIITHGDD

pLDDT: mean 97.92, std 1.45, range [86.12, 98.81]

Radius of gyration: 12.43 Å; chains: 1; bounding box: 30×24×31 Å

Organism: NCBI:txid92897

Secondary structure (DSSP, 8-state):
-EEE-SS-SSTT-EEE--SS--SSGGGS-HHHHHHHHHHHHHHHHHHHHHH--SEEEEEE--SGGGT--SSS--EEEEEE-